Protein AF-A0A2V0Q9H7-F1 (afdb_monomer_lite)

Secondary structure (DSSP, 8-state):
---------------------PPPPTT-EEEEEEEEEEE-SSTTT-EEEEEEEEEEE--S--

Sequence (62 aa):
MKHFFLPALTAVALPALSLQFAHAEPGDFSLGLGVAISESPYAGVGTQVNPIPLIKYEGERF

Organism: Pseudomonas syringae pv. actinidiae (NCBI:txid103796)

pLDDT: mean 75.44, std 17.29, range [40.56, 96.19]

Radius of gyration: 20.18 Å; chains: 1; bounding box: 40×29×58 Å

Structure (mmCIF, N/CA/C/O backbone):
data_AF-A0A2V0Q9H7-F1
#
_entry.id   AF-A0A2V0Q9H7-F1
#
loop_
_atom_site.group_PDB
_atom_site.id
_atom_site.type_symbol
_atom_site.label_atom_id
_atom_site.label_alt_id
_atom_site.label_comp_id
_atom_site.label_asym_id
_atom_site.label_entity_id
_atom_site.label_seq_id
_atom_site.pdbx_PDB_ins_code
_atom_site.Cartn_x
_atom_site.Cartn_y
_atom_site.Cartn_z
_atom_site.occupancy
_atom_site.B_iso_or_equiv
_atom_site.auth_seq_id
_atom_site.auth_comp_id
_atom_site.auth_asym_id
_atom_site.auth_atom_id
_atom_site.pdbx_PDB_model_num
ATOM 1 N N . MET A 1 1 ? -15.844 -11.958 42.601 1.00 40.56 1 MET A N 1
ATOM 2 C CA . MET A 1 1 ? -15.363 -13.085 41.775 1.00 40.56 1 MET A CA 1
ATOM 3 C C . MET A 1 1 ? -14.782 -12.477 40.507 1.00 40.56 1 MET A C 1
ATOM 5 O O . MET A 1 1 ? -15.513 -11.831 39.773 1.00 40.56 1 MET A O 1
ATOM 9 N N . LYS A 1 2 ? -13.453 -12.503 40.345 1.00 46.34 2 LYS A N 1
ATOM 10 C CA . LYS A 1 2 ? -12.764 -11.883 39.201 1.00 46.34 2 LYS A CA 1
ATOM 11 C C . LYS A 1 2 ? -12.805 -12.869 38.034 1.00 46.34 2 LYS A C 1
ATOM 13 O O . LYS A 1 2 ? -12.066 -13.847 38.044 1.00 46.34 2 LYS A O 1
ATOM 18 N N . HIS A 1 3 ? -13.695 -12.637 37.075 1.00 53.06 3 HIS A N 1
ATOM 19 C CA . HIS A 1 3 ? -13.740 -13.410 35.837 1.00 53.06 3 HIS A CA 1
ATOM 20 C C . HIS A 1 3 ? -12.582 -12.952 34.943 1.00 53.06 3 HIS A C 1
ATOM 22 O O . HIS A 1 3 ? -12.626 -11.873 34.359 1.00 53.06 3 HIS A O 1
ATOM 28 N N . PHE A 1 4 ? -11.515 -13.750 34.896 1.00 51.25 4 PHE A N 1
ATOM 29 C CA . PHE A 1 4 ? -10.456 -13.611 33.902 1.00 51.25 4 PHE A CA 1
ATOM 30 C C . PHE A 1 4 ? -11.029 -14.027 32.542 1.00 51.25 4 PHE A C 1
ATOM 32 O O . PHE A 1 4 ? -11.195 -15.212 32.268 1.00 51.25 4 PHE A O 1
ATOM 39 N N . PHE A 1 5 ? -11.376 -13.045 31.711 1.00 58.41 5 PHE A N 1
ATOM 40 C CA . PHE A 1 5 ? -11.737 -13.262 30.313 1.00 58.41 5 PHE A CA 1
ATOM 41 C C . PHE A 1 5 ? -10.443 -13.342 29.493 1.00 58.41 5 PHE A C 1
ATOM 43 O O . PHE A 1 5 ? -9.764 -12.339 29.290 1.00 58.41 5 PHE A O 1
ATOM 50 N N . LEU A 1 6 ? -10.079 -14.548 29.062 1.00 55.91 6 LEU A N 1
ATOM 51 C CA . LEU A 1 6 ? -9.054 -14.774 28.042 1.00 55.91 6 LEU A CA 1
ATOM 52 C C . LEU A 1 6 ? -9.700 -14.512 26.672 1.00 55.91 6 LEU A C 1
ATOM 54 O O . LEU A 1 6 ? -10.635 -15.237 26.325 1.00 55.91 6 LEU A O 1
ATOM 58 N N . PRO A 1 7 ? -9.264 -13.517 25.878 1.00 57.03 7 PRO A N 1
ATOM 59 C CA . PRO A 1 7 ? -9.730 -13.419 24.506 1.00 57.03 7 PRO A CA 1
ATOM 60 C C . PRO A 1 7 ? -9.103 -14.572 23.716 1.00 57.03 7 PRO A C 1
ATOM 62 O O . PRO A 1 7 ? -7.881 -14.684 23.611 1.00 57.03 7 PRO A O 1
ATOM 65 N N . ALA A 1 8 ? -9.949 -15.464 23.204 1.00 54.94 8 ALA A N 1
ATOM 66 C CA . ALA A 1 8 ? -9.535 -16.508 22.283 1.00 54.94 8 ALA A CA 1
ATOM 67 C C . ALA A 1 8 ? -8.933 -15.845 21.036 1.00 54.94 8 ALA A C 1
ATOM 69 O O . ALA A 1 8 ? -9.612 -15.117 20.314 1.00 54.94 8 ALA A O 1
ATOM 70 N N . LEU A 1 9 ? -7.639 -16.069 20.819 1.00 51.28 9 LEU A N 1
ATOM 71 C CA . LEU A 1 9 ? -6.903 -15.591 19.659 1.00 51.28 9 LEU A CA 1
ATOM 72 C C . LEU A 1 9 ? -7.373 -16.382 18.429 1.00 51.28 9 LEU A C 1
ATOM 74 O O . LEU A 1 9 ? -6.851 -17.452 18.125 1.00 51.28 9 LEU A O 1
ATOM 78 N N . THR A 1 10 ? -8.397 -15.890 17.734 1.00 62.06 10 THR A N 1
ATOM 79 C CA . THR A 1 10 ? -8.800 -16.414 16.425 1.00 62.06 10 THR A CA 1
ATOM 80 C C . THR A 1 10 ? -7.742 -16.043 15.391 1.00 62.06 10 THR A C 1
ATOM 82 O O . THR A 1 10 ? -7.761 -14.954 14.822 1.00 62.06 10 THR A O 1
ATOM 85 N N . ALA A 1 11 ? -6.799 -16.955 15.158 1.00 59.50 11 ALA A N 1
ATOM 86 C CA . ALA A 1 11 ? -5.898 -16.898 14.018 1.00 59.50 11 ALA A CA 1
ATOM 87 C C . ALA A 1 11 ? -6.703 -17.196 12.744 1.00 59.50 11 ALA A C 1
ATOM 89 O O . ALA A 1 11 ? -7.066 -18.341 12.474 1.00 59.50 11 ALA A O 1
ATOM 90 N N . VAL A 1 12 ? -7.019 -16.156 11.973 1.00 60.59 12 VAL A N 1
ATOM 91 C CA . VAL A 1 12 ? -7.525 -16.313 10.607 1.00 60.59 12 VAL A CA 1
ATOM 92 C C . VAL A 1 12 ? -6.399 -16.938 9.787 1.00 60.59 12 VAL A C 1
ATOM 94 O O . VAL A 1 12 ? -5.345 -16.331 9.607 1.00 60.59 12 VAL A O 1
ATOM 97 N N . ALA A 1 13 ? -6.599 -18.171 9.324 1.00 58.59 13 ALA A N 1
ATOM 98 C CA . ALA A 1 13 ? -5.702 -18.806 8.372 1.00 58.59 13 ALA A CA 1
ATOM 99 C C . ALA A 1 13 ? -5.790 -18.035 7.047 1.00 58.59 13 ALA A C 1
ATOM 101 O O . ALA A 1 13 ? -6.768 -18.172 6.311 1.00 58.59 13 ALA A O 1
ATOM 102 N N . LEU A 1 14 ? -4.795 -17.190 6.760 1.00 57.38 14 LEU A N 1
ATOM 103 C CA . LEU A 1 14 ? -4.648 -16.621 5.425 1.00 57.38 14 LEU A CA 1
ATOM 104 C C . LEU A 1 14 ? -4.364 -17.783 4.460 1.00 57.38 14 LEU A C 1
ATOM 106 O O . LEU A 1 14 ? -3.402 -18.522 4.694 1.00 57.38 14 LEU A O 1
ATOM 110 N N . PRO A 1 15 ? -5.149 -17.972 3.383 1.00 57.84 15 PRO A N 1
ATOM 111 C CA . PRO A 1 15 ? -4.724 -18.856 2.311 1.00 57.84 15 PRO A CA 1
ATOM 112 C C . PRO A 1 15 ? -3.373 -18.339 1.817 1.00 57.84 15 PRO A C 1
ATOM 114 O O . PRO A 1 15 ? -3.211 -17.139 1.586 1.00 57.84 15 PRO A O 1
ATOM 117 N N . ALA A 1 16 ? -2.392 -19.234 1.716 1.00 58.72 16 ALA A N 1
ATOM 118 C CA . ALA A 1 16 ? -1.068 -18.919 1.207 1.00 58.72 16 ALA A CA 1
ATOM 119 C C . ALA A 1 16 ? -1.179 -18.533 -0.276 1.00 58.72 16 ALA A C 1
ATOM 121 O O . ALA A 1 16 ? -1.010 -19.358 -1.168 1.00 58.72 16 ALA A O 1
ATOM 122 N N . LEU A 1 17 ? -1.517 -17.272 -0.540 1.00 52.00 17 LEU A N 1
ATOM 123 C CA . LEU A 1 17 ? -1.304 -16.632 -1.826 1.00 52.00 17 LEU A CA 1
ATOM 124 C C . LEU A 1 17 ? 0.208 -16.517 -1.986 1.00 52.00 17 LEU A C 1
ATOM 126 O O . LEU A 1 17 ? 0.840 -15.623 -1.423 1.00 52.00 17 LEU A O 1
ATOM 130 N N . SER A 1 18 ? 0.796 -17.458 -2.717 1.00 51.84 18 SER A N 1
ATOM 131 C CA . SER A 1 18 ? 2.154 -17.353 -3.235 1.00 51.84 18 SER A CA 1
ATOM 132 C C . SER A 1 18 ? 2.195 -16.196 -4.234 1.00 51.84 18 SER A C 1
ATOM 134 O O . SER A 1 18 ? 2.091 -16.377 -5.444 1.00 51.84 18 SER A O 1
ATOM 136 N N . LEU A 1 19 ? 2.310 -14.976 -3.709 1.00 58.28 19 LEU A N 1
ATOM 137 C CA . LEU A 1 19 ? 2.676 -13.793 -4.473 1.00 58.28 19 LEU A CA 1
ATOM 138 C C . LEU A 1 19 ? 4.117 -14.010 -4.937 1.00 58.28 19 LEU A C 1
ATOM 140 O O . LEU A 1 19 ? 5.070 -13.760 -4.201 1.00 58.28 19 LEU A O 1
ATOM 144 N N . GLN A 1 20 ? 4.279 -14.568 -6.136 1.00 52.28 20 GLN A N 1
ATOM 145 C CA . GLN A 1 20 ? 5.570 -14.615 -6.806 1.00 52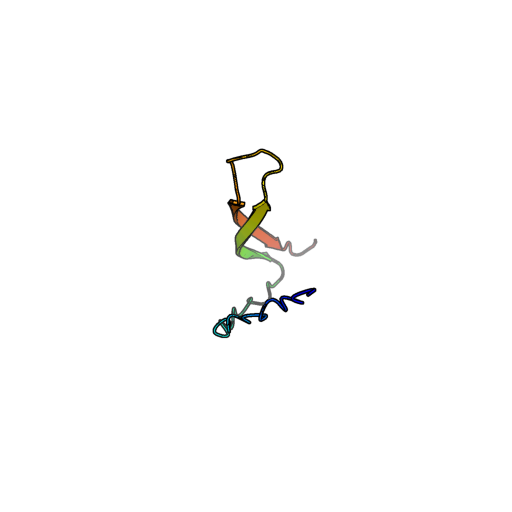.28 20 GLN A CA 1
ATOM 146 C C . GLN A 1 20 ? 5.947 -13.176 -7.154 1.00 52.28 20 GLN A C 1
ATOM 148 O O . GLN A 1 20 ? 5.540 -12.644 -8.183 1.00 52.28 20 GLN A O 1
ATOM 153 N N . PHE A 1 21 ? 6.691 -12.523 -6.265 1.00 58.91 21 PHE A N 1
ATOM 154 C CA . PHE A 1 21 ? 7.380 -11.287 -6.599 1.00 58.91 21 PHE A CA 1
ATOM 155 C C . PHE A 1 21 ? 8.452 -11.660 -7.623 1.00 58.91 21 PHE A C 1
ATOM 157 O O . PHE A 1 21 ? 9.424 -12.335 -7.284 1.00 58.91 21 PHE A O 1
ATOM 164 N N . ALA A 1 22 ? 8.227 -11.307 -8.890 1.00 60.06 22 ALA A N 1
ATOM 165 C CA . ALA A 1 22 ? 9.263 -11.409 -9.905 1.00 60.06 22 ALA A CA 1
ATOM 166 C C . ALA A 1 22 ? 10.492 -10.635 -9.408 1.00 60.06 22 ALA A C 1
ATOM 168 O O . ALA A 1 22 ? 10.359 -9.520 -8.895 1.00 60.06 22 ALA A O 1
ATOM 169 N N . HIS A 1 23 ? 11.668 -11.254 -9.490 1.00 59.22 23 HIS A N 1
ATOM 170 C CA . HIS A 1 23 ? 12.913 -10.548 -9.230 1.00 59.22 23 HIS A CA 1
ATOM 171 C C . HIS A 1 23 ? 13.065 -9.511 -10.345 1.00 59.22 23 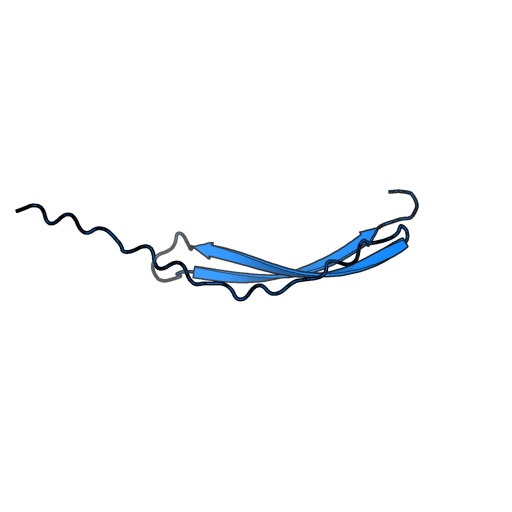HIS A C 1
ATOM 173 O O . HIS A 1 23 ? 13.040 -9.887 -11.513 1.00 59.22 23 HIS A O 1
ATOM 179 N N . ALA A 1 24 ? 13.082 -8.229 -9.980 1.00 62.47 24 ALA A N 1
ATOM 180 C CA . ALA A 1 24 ? 13.221 -7.141 -10.935 1.00 62.47 24 ALA A CA 1
ATOM 181 C C . ALA A 1 24 ? 14.685 -7.085 -11.384 1.00 62.47 24 ALA A C 1
ATOM 183 O O . ALA A 1 24 ? 15.574 -6.877 -10.559 1.00 62.47 24 ALA A O 1
ATOM 184 N N . GLU A 1 25 ? 14.923 -7.317 -12.668 1.00 70.12 25 GLU A N 1
ATOM 185 C CA . GLU A 1 25 ? 16.208 -7.079 -13.307 1.00 70.12 25 GLU A CA 1
ATOM 186 C C . GLU A 1 25 ? 16.449 -5.563 -13.454 1.00 70.12 25 GLU A C 1
ATOM 188 O O . GLU A 1 25 ? 15.508 -4.762 -13.445 1.00 70.12 25 GLU A O 1
ATOM 193 N N . PRO A 1 26 ? 17.705 -5.110 -13.578 1.00 71.19 26 PRO A N 1
ATOM 194 C CA . PRO A 1 26 ? 17.989 -3.696 -13.787 1.00 71.19 26 PRO A CA 1
ATOM 195 C C . PRO A 1 26 ? 17.339 -3.197 -15.089 1.00 71.19 26 PRO A C 1
ATOM 197 O O . PRO A 1 26 ? 17.541 -3.777 -16.153 1.00 71.19 26 PRO A O 1
ATOM 200 N N . GLY A 1 27 ? 16.563 -2.116 -15.009 1.00 73.69 27 GLY A N 1
ATOM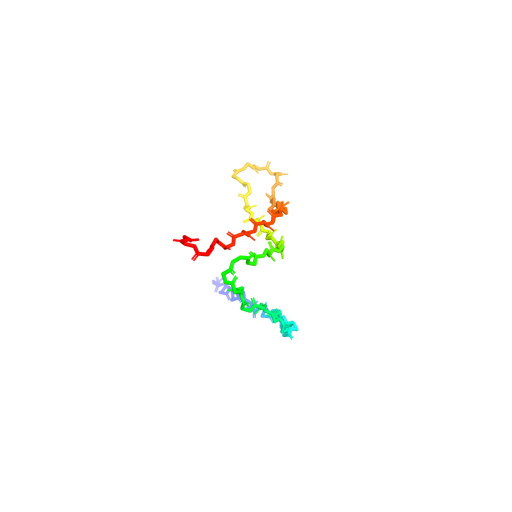 201 C CA . GLY A 1 27 ? 15.698 -1.630 -16.091 1.00 73.69 27 GLY A CA 1
ATOM 202 C C . GLY A 1 27 ? 14.232 -2.066 -15.965 1.00 73.69 27 GLY A C 1
ATOM 203 O O . GLY A 1 27 ? 13.400 -1.612 -16.756 1.00 73.69 27 GLY A O 1
ATOM 204 N N . ASP A 1 28 ? 13.891 -2.894 -14.973 1.00 83.25 28 ASP A N 1
ATOM 205 C CA . ASP A 1 28 ? 12.536 -3.405 -14.804 1.00 83.25 28 ASP A CA 1
ATOM 206 C C . ASP A 1 28 ? 11.593 -2.425 -14.109 1.00 83.25 28 ASP A C 1
ATOM 208 O O . ASP A 1 28 ? 11.927 -1.645 -13.208 1.00 83.25 28 ASP A O 1
ATOM 212 N N . PHE A 1 29 ? 10.336 -2.541 -14.521 1.00 86.06 29 PHE A N 1
ATOM 213 C CA . PHE A 1 29 ? 9.206 -1.845 -13.943 1.00 86.06 29 PHE A CA 1
ATOM 214 C C . PHE A 1 29 ? 8.325 -2.826 -13.174 1.00 86.06 29 PHE A C 1
ATOM 216 O O . PHE A 1 29 ? 7.962 -3.887 -13.679 1.00 86.06 29 PHE A O 1
ATOM 223 N N . SER A 1 30 ? 7.923 -2.446 -11.964 1.00 83.12 30 SER A N 1
ATOM 224 C CA . SER A 1 30 ? 7.004 -3.223 -11.139 1.00 83.12 30 SER A CA 1
ATOM 225 C C . SER A 1 30 ? 5.827 -2.380 -10.667 1.00 83.12 30 SER A C 1
ATOM 227 O O . SER A 1 30 ? 5.949 -1.204 -10.311 1.00 83.12 30 SER A O 1
ATOM 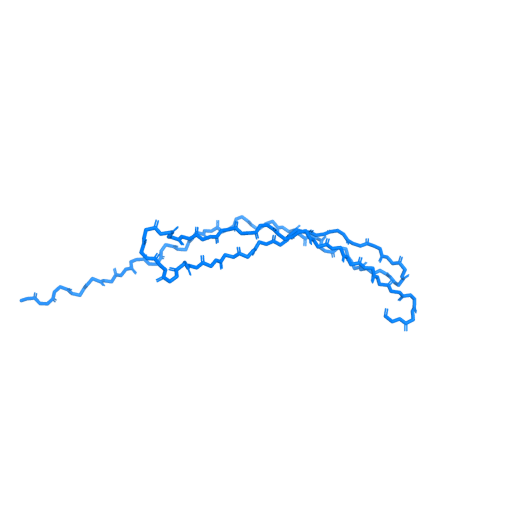229 N N . LEU A 1 31 ? 4.663 -3.025 -10.672 1.00 88.88 31 LEU A N 1
ATOM 230 C CA . LEU A 1 31 ? 3.409 -2.498 -10.157 1.00 88.88 31 LEU A CA 1
ATOM 231 C C . LEU A 1 31 ? 3.006 -3.306 -8.931 1.00 88.88 31 LEU A C 1
ATOM 233 O O . LEU A 1 31 ? 3.029 -4.536 -8.949 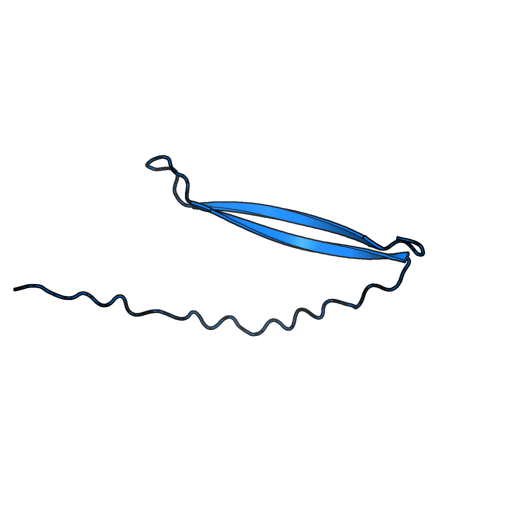1.00 88.88 31 LEU A O 1
ATOM 237 N N . GLY A 1 32 ? 2.609 -2.608 -7.877 1.00 86.81 32 GLY A N 1
ATOM 238 C CA . GLY A 1 32 ? 2.133 -3.203 -6.640 1.00 86.81 32 GLY A CA 1
ATOM 239 C C . GLY A 1 32 ? 0.932 -2.456 -6.081 1.00 86.81 32 GLY A C 1
ATOM 240 O O . GLY A 1 32 ? 0.596 -1.348 -6.500 1.00 86.81 32 GLY A O 1
ATOM 241 N N . LEU A 1 33 ? 0.286 -3.074 -5.100 1.00 91.69 33 LEU A N 1
ATOM 242 C CA . LEU A 1 33 ? -0.796 -2.469 -4.340 1.00 91.69 33 LEU A CA 1
ATOM 243 C C . LEU A 1 33 ? -0.547 -2.733 -2.857 1.00 91.69 33 LEU A C 1
ATOM 245 O O . LEU A 1 33 ? -0.469 -3.882 -2.429 1.00 91.69 33 LEU A O 1
ATOM 249 N N . GLY A 1 34 ? -0.399 -1.660 -2.089 1.00 90.62 34 GLY A N 1
ATOM 250 C CA . GLY A 1 34 ? -0.342 -1.679 -0.635 1.00 90.62 34 GLY A CA 1
ATOM 251 C C . GLY A 1 34 ? -1.672 -1.255 -0.021 1.00 90.62 34 GLY A C 1
ATOM 252 O O . GLY A 1 34 ? -2.521 -0.649 -0.675 1.00 90.62 34 GLY A O 1
ATOM 253 N N . VAL A 1 35 ? -1.844 -1.547 1.264 1.00 95.94 35 VAL A N 1
ATOM 254 C CA . VAL A 1 35 ? -2.966 -1.052 2.063 1.00 95.94 35 VAL A CA 1
ATOM 255 C C . VAL A 1 35 ? -2.412 -0.564 3.393 1.00 95.94 35 VAL A C 1
ATOM 257 O O . VAL A 1 35 ? -1.736 -1.315 4.094 1.00 95.94 35 VAL A O 1
ATOM 260 N N . ALA A 1 36 ? -2.696 0.688 3.740 1.00 94.44 36 ALA A N 1
ATOM 261 C CA . ALA A 1 36 ? -2.450 1.219 5.072 1.00 94.44 36 ALA A CA 1
ATOM 262 C C . ALA A 1 36 ? -3.742 1.147 5.888 1.00 94.44 36 ALA A C 1
ATOM 264 O O . ALA A 1 36 ? -4.789 1.627 5.451 1.00 94.44 36 ALA A O 1
ATOM 265 N N . ILE A 1 37 ? -3.654 0.549 7.073 1.00 96.19 37 ILE A N 1
ATOM 266 C CA . ILE A 1 37 ? -4.761 0.438 8.022 1.00 96.19 37 ILE A CA 1
ATOM 267 C C . ILE A 1 37 ? -4.370 1.212 9.275 1.00 96.19 37 ILE A C 1
ATOM 269 O O . ILE A 1 37 ? -3.284 1.002 9.817 1.00 96.19 37 ILE A O 1
ATOM 273 N N . SER A 1 38 ? -5.241 2.105 9.732 1.00 94.31 38 SER A N 1
ATOM 274 C CA . SER A 1 38 ? -5.031 2.876 10.957 1.00 94.31 38 SER A CA 1
ATOM 275 C C . SER A 1 38 ? -6.330 3.034 11.733 1.00 94.31 38 SER A C 1
ATOM 277 O O . SER A 1 38 ? -7.406 3.154 11.153 1.00 94.31 38 SER A O 1
ATOM 279 N N . GLU A 1 39 ? -6.233 3.052 13.059 1.00 95.06 39 GLU A N 1
ATOM 280 C CA . GLU A 1 39 ? -7.371 3.379 13.914 1.00 95.06 39 GLU A CA 1
ATOM 281 C C . GLU A 1 39 ? -7.416 4.890 14.150 1.00 95.06 39 GLU A C 1
ATOM 283 O O . GLU A 1 39 ? -6.386 5.518 14.419 1.00 95.06 39 GLU A O 1
ATOM 288 N N . SER A 1 40 ? -8.598 5.496 14.035 1.00 91.06 40 SER A N 1
ATOM 289 C CA . SER A 1 40 ? -8.746 6.926 14.288 1.00 91.06 40 SER A CA 1
ATOM 290 C C . SER A 1 40 ? -8.704 7.240 15.788 1.00 91.06 40 SER A C 1
ATOM 292 O O . SER A 1 40 ? -9.377 6.571 16.572 1.00 91.06 40 SER A O 1
ATOM 294 N N . PRO A 1 41 ? -8.002 8.308 16.213 1.00 91.94 41 PRO A N 1
ATOM 295 C CA . PRO A 1 41 ? -8.040 8.757 17.603 1.00 91.94 41 PRO A CA 1
ATOM 296 C C . PRO A 1 41 ? -9.363 9.450 17.976 1.00 91.94 41 PRO A C 1
ATOM 298 O O . PRO A 1 41 ? -9.571 9.781 19.142 1.00 91.94 41 PRO A O 1
ATOM 301 N N . TYR A 1 42 ? -10.248 9.712 17.009 1.00 92.38 42 TYR A N 1
ATOM 302 C CA . TYR A 1 42 ? -11.505 10.421 17.229 1.00 92.38 42 TYR A CA 1
ATOM 303 C C . TYR A 1 42 ? -12.680 9.454 17.389 1.00 92.38 42 TYR A C 1
ATOM 305 O O . TYR A 1 42 ? -12.855 8.507 16.617 1.00 92.38 42 TYR A O 1
ATOM 313 N N . ALA A 1 43 ? -13.528 9.728 18.382 1.00 92.69 43 ALA A N 1
ATOM 314 C CA . ALA A 1 43 ? -14.705 8.919 18.666 1.00 92.69 43 ALA A CA 1
ATOM 315 C C . ALA A 1 43 ? -15.659 8.867 17.459 1.00 92.69 43 ALA A C 1
ATOM 317 O O . ALA A 1 43 ? -15.989 9.893 16.868 1.00 92.69 43 ALA A O 1
ATOM 318 N N . GLY A 1 44 ? -16.115 7.660 17.118 1.00 92.25 44 GLY A N 1
ATOM 319 C CA . GLY A 1 44 ? -17.083 7.428 16.041 1.00 92.25 44 GLY A CA 1
ATOM 320 C C . GLY A 1 44 ? -16.495 7.356 14.628 1.00 92.25 44 GLY A C 1
ATOM 321 O O . GLY A 1 44 ? -17.247 7.089 13.698 1.00 92.25 44 GLY A O 1
ATOM 322 N N . VAL A 1 45 ? -15.183 7.554 14.455 1.00 91.69 45 VAL A N 1
ATOM 323 C CA . VAL A 1 45 ? -14.526 7.470 13.137 1.00 91.69 45 VAL A CA 1
ATOM 324 C C . VAL A 1 45 ? -14.081 6.041 12.806 1.00 91.69 45 VAL A C 1
ATOM 326 O O . VAL A 1 45 ? -14.190 5.622 11.657 1.00 91.69 45 VAL A O 1
ATOM 329 N N . GLY A 1 46 ? -13.630 5.279 13.808 1.00 92.88 46 GLY A N 1
ATOM 330 C CA . GLY 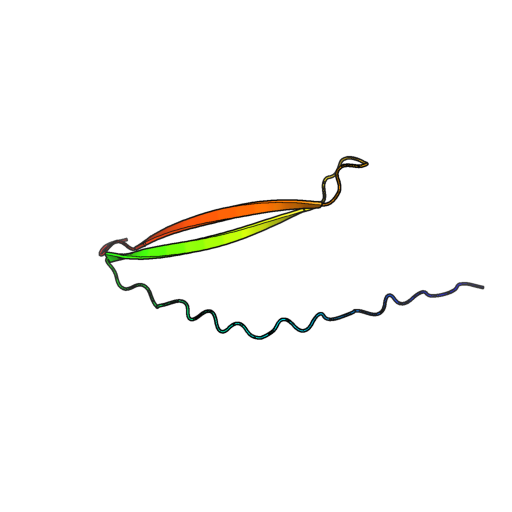A 1 46 ? -13.236 3.873 13.656 1.00 92.88 46 GLY A CA 1
ATOM 331 C C . GLY A 1 46 ? -11.989 3.662 12.790 1.00 92.88 46 GLY A C 1
ATOM 332 O O . GLY A 1 46 ? -11.117 4.534 12.697 1.00 92.88 46 GLY A O 1
ATOM 333 N N . THR A 1 47 ? -11.911 2.487 12.164 1.00 95.94 47 THR A N 1
ATOM 334 C CA . THR A 1 47 ? -10.779 2.068 11.332 1.00 95.94 47 THR A CA 1
ATOM 335 C C . THR A 1 47 ? -10.810 2.724 9.956 1.00 95.94 47 THR A C 1
ATOM 337 O O . THR A 1 47 ? -11.808 2.673 9.238 1.00 95.94 47 THR A O 1
ATOM 340 N N . GLN A 1 48 ? -9.676 3.283 9.548 1.00 94.75 48 GLN A N 1
ATOM 341 C CA . GLN A 1 48 ? -9.443 3.799 8.207 1.00 94.75 48 GLN A CA 1
ATOM 342 C C . GLN A 1 48 ? -8.617 2.805 7.391 1.00 94.75 48 GLN A C 1
ATOM 344 O O . GLN A 1 48 ? -7.639 2.237 7.878 1.00 94.75 48 GLN A O 1
ATOM 349 N N . VAL A 1 49 ? -9.012 2.622 6.131 1.00 95.69 49 VAL A N 1
ATOM 350 C CA . VAL A 1 49 ? -8.341 1.744 5.168 1.00 95.69 49 VAL A CA 1
ATOM 351 C C . VAL A 1 49 ? -8.008 2.561 3.930 1.00 95.69 49 VAL A C 1
ATOM 353 O O . VAL A 1 49 ? -8.903 3.034 3.234 1.00 95.69 49 VAL A O 1
ATOM 356 N N . ASN A 1 50 ? -6.717 2.712 3.655 1.00 95.44 50 ASN A N 1
ATOM 357 C CA . ASN A 1 50 ? -6.214 3.520 2.554 1.00 95.44 50 ASN A CA 1
ATOM 358 C C . ASN A 1 50 ? -5.450 2.626 1.568 1.00 95.44 50 ASN A C 1
ATOM 360 O O . ASN A 1 50 ? -4.377 2.124 1.919 1.00 95.44 50 ASN A O 1
ATOM 364 N N . PRO A 1 51 ? -5.971 2.395 0.351 1.00 94.06 51 PRO A N 1
ATOM 365 C CA . PRO A 1 51 ? -5.223 1.696 -0.683 1.00 94.06 51 PRO A CA 1
ATOM 366 C C . PRO A 1 51 ? -4.105 2.600 -1.210 1.00 94.06 51 PRO A C 1
ATOM 368 O O . PRO A 1 51 ? -4.315 3.785 -1.471 1.00 94.06 51 PRO A O 1
ATOM 371 N N . ILE A 1 52 ? -2.916 2.035 -1.381 1.00 96.06 52 ILE A N 1
ATOM 372 C CA . ILE A 1 52 ? -1.728 2.754 -1.839 1.00 96.06 52 ILE A CA 1
ATOM 373 C C . ILE A 1 52 ? -1.223 2.060 -3.106 1.00 96.06 52 ILE A C 1
ATOM 375 O O . ILE A 1 52 ? -0.673 0.961 -3.007 1.00 96.06 52 ILE A O 1
ATOM 379 N N . PRO A 1 53 ? -1.398 2.649 -4.301 1.00 91.75 53 PRO A N 1
ATOM 380 C CA . PRO A 1 53 ? -0.774 2.112 -5.501 1.00 91.75 53 PRO A CA 1
ATOM 381 C C . PRO A 1 53 ? 0.744 2.272 -5.393 1.00 91.75 53 PRO A C 1
ATOM 383 O O . PRO A 1 53 ? 1.241 3.319 -4.980 1.00 91.75 53 PRO A O 1
ATOM 386 N N . LEU A 1 54 ? 1.481 1.230 -5.763 1.00 91.12 54 LEU A N 1
ATOM 387 C CA . LEU A 1 54 ? 2.937 1.220 -5.742 1.00 91.12 54 LEU A CA 1
ATOM 388 C C . LEU A 1 54 ? 3.452 1.066 -7.165 1.00 91.12 54 LEU A C 1
ATOM 390 O O . LEU A 1 54 ? 3.031 0.178 -7.903 1.00 91.12 54 LEU A O 1
ATOM 394 N N . ILE A 1 55 ? 4.378 1.939 -7.534 1.00 90.69 55 ILE A N 1
ATOM 395 C CA . ILE A 1 55 ? 5.078 1.892 -8.809 1.00 90.69 55 ILE A CA 1
ATOM 396 C C . ILE A 1 55 ? 6.562 1.979 -8.485 1.00 90.69 55 ILE A C 1
ATOM 398 O O . ILE A 1 55 ? 6.992 2.940 -7.847 1.00 90.69 55 ILE A O 1
ATOM 402 N N . LYS A 1 56 ? 7.336 0.977 -8.897 1.00 85.38 56 LYS A N 1
ATOM 403 C CA . LYS A 1 56 ? 8.788 0.955 -8.709 1.00 85.38 56 LYS A CA 1
ATOM 404 C C . LYS A 1 56 ? 9.458 0.717 -10.056 1.00 85.38 56 LYS A C 1
ATOM 406 O O . LYS A 1 56 ? 9.056 -0.163 -10.810 1.00 85.38 56 LYS A O 1
ATOM 411 N N . TYR A 1 57 ? 10.488 1.505 -10.325 1.00 85.38 57 TYR A N 1
ATOM 412 C CA . TYR A 1 57 ? 11.394 1.326 -11.449 1.00 85.38 57 TYR A CA 1
ATOM 413 C C . TYR A 1 57 ? 12.803 1.144 -10.893 1.00 85.38 57 TYR A C 1
ATOM 415 O O . TYR A 1 57 ? 13.220 1.928 -10.038 1.00 85.38 57 TYR A O 1
ATOM 423 N N . GLU A 1 58 ? 13.494 0.103 -11.336 1.00 82.62 58 GLU A N 1
ATOM 424 C CA . GLU A 1 58 ? 14.877 -0.177 -10.960 1.00 82.62 58 GLU A CA 1
ATOM 425 C C . GLU A 1 58 ? 15.767 0.253 -12.120 1.00 82.62 58 GLU A C 1
ATOM 427 O O . GLU A 1 58 ? 15.609 -0.227 -13.238 1.00 82.62 58 GLU A O 1
ATOM 432 N N . GLY A 1 59 ? 16.644 1.233 -11.903 1.00 80.69 59 GLY A N 1
ATOM 433 C CA . GLY A 1 59 ? 17.514 1.712 -12.967 1.00 80.69 59 GLY A CA 1
ATOM 434 C C . GLY A 1 59 ? 18.695 0.768 -13.156 1.00 80.69 59 GLY A C 1
ATOM 435 O O . GLY A 1 59 ? 19.138 0.113 -12.224 1.00 80.69 59 GLY A O 1
ATOM 436 N N . GLU A 1 60 ? 19.306 0.765 -14.339 1.00 79.00 60 GLU A N 1
ATOM 437 C CA . GLU A 1 60 ? 20.526 -0.030 -14.570 1.00 79.00 60 GLU A CA 1
ATOM 438 C C . GLU A 1 60 ? 21.714 0.382 -13.680 1.00 79.00 60 GLU A C 1
ATOM 440 O O . GLU A 1 60 ? 22.719 -0.323 -13.603 1.00 79.00 60 GLU A O 1
ATOM 445 N N . ARG A 1 61 ? 21.641 1.564 -13.052 1.00 73.81 61 ARG A N 1
ATOM 446 C CA . ARG A 1 61 ? 22.759 2.188 -12.330 1.00 73.81 61 ARG A CA 1
ATOM 447 C C . ARG A 1 61 ? 22.445 2.602 -10.891 1.00 73.81 61 ARG A C 1
ATOM 449 O O . ARG A 1 61 ? 23.384 3.001 -10.204 1.00 73.81 61 ARG A O 1
ATOM 456 N N . PHE A 1 62 ? 21.183 2.534 -10.456 1.00 60.31 62 PHE A N 1
ATOM 457 C CA . PHE A 1 62 ? 20.722 2.948 -9.124 1.00 60.31 62 PHE A CA 1
ATOM 458 C C . PHE A 1 62 ? 19.493 2.150 -8.698 1.00 60.31 62 PHE A C 1
ATOM 460 O O . PHE A 1 62 ? 18.568 2.037 -9.540 1.00 60.31 62 PHE A O 1
#

Foldseek 3Di:
DDDDDDPDPPDDPDDPPPPPPPDADAQDKDKDKDWDWDADPDPPPGIDIDIDIDIDHHHNVD